Protein AF-A0A8H7AG75-F1 (afdb_monomer_lite)

Inte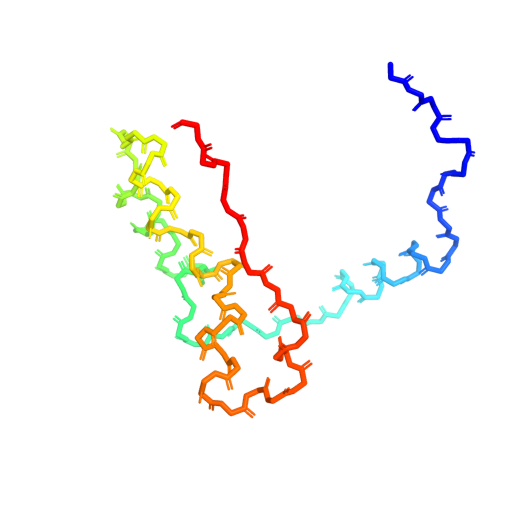rPro domains:
  IPR057684 Domain of unknown function DUF7924 [PF25545] (37-84)

Radius of gyration: 17.46 Å; chains: 1; bounding box: 40×38×40 Å

Structure (mmCIF, N/CA/C/O backbone):
data_AF-A0A8H7AG75-F1
#
_entry.id   AF-A0A8H7AG75-F1
#
loop_
_atom_site.group_PDB
_atom_site.id
_atom_site.type_symbol
_atom_site.label_atom_id
_atom_site.label_alt_id
_atom_site.label_comp_id
_atom_site.label_asym_id
_atom_site.label_entity_id
_atom_site.label_seq_id
_atom_site.pdbx_PDB_ins_code
_atom_site.Cartn_x
_atom_site.Cartn_y
_atom_site.Cartn_z
_atom_site.occupancy
_atom_site.B_iso_or_equiv
_atom_site.auth_seq_id
_atom_site.auth_comp_id
_atom_site.auth_asym_id
_atom_site.auth_atom_id
_atom_site.pdbx_PDB_model_num
ATOM 1 N N . MET A 1 1 ? 5.873 -21.802 16.379 1.00 45.16 1 MET A N 1
ATOM 2 C CA . MET A 1 1 ? 5.088 -20.553 16.420 1.00 45.16 1 MET A CA 1
ATOM 3 C C . MET A 1 1 ? 4.536 -20.416 17.824 1.00 45.16 1 MET A C 1
ATOM 5 O O . MET A 1 1 ? 3.753 -21.273 18.224 1.00 45.16 1 MET A O 1
ATOM 9 N N . GLU A 1 2 ? 4.991 -19.433 18.598 1.00 56.44 2 GLU A N 1
ATOM 10 C CA . GLU A 1 2 ? 4.356 -19.128 19.883 1.00 56.44 2 GLU A CA 1
ATOM 11 C C . GLU A 1 2 ? 2.901 -18.731 19.631 1.00 56.44 2 GLU A C 1
ATOM 13 O O . GLU A 1 2 ? 2.614 -17.839 18.832 1.00 56.44 2 GLU A O 1
ATOM 18 N N . LYS A 1 3 ? 1.966 -19.427 20.283 1.00 53.19 3 LYS A N 1
ATOM 19 C CA . LYS A 1 3 ? 0.572 -18.992 20.316 1.00 53.19 3 LYS A CA 1
ATOM 20 C C . LYS A 1 3 ? 0.504 -17.761 21.210 1.00 53.19 3 LYS A C 1
ATOM 22 O O . LYS A 1 3 ? 0.552 -17.881 22.432 1.00 53.19 3 LYS A O 1
ATOM 27 N N . TYR A 1 4 ? 0.371 -16.588 20.601 1.00 64.38 4 TYR A N 1
ATOM 28 C CA . TYR A 1 4 ? -0.111 -15.411 21.312 1.00 64.38 4 TYR A CA 1
ATOM 29 C C . TYR A 1 4 ? -1.520 -15.725 21.834 1.00 64.38 4 TYR A C 1
ATOM 31 O O . TYR A 1 4 ? -2.465 -15.868 21.064 1.00 64.38 4 TYR A O 1
ATOM 39 N N . ASN A 1 5 ? -1.638 -15.917 23.151 1.00 68.88 5 ASN A N 1
ATOM 40 C CA . ASN A 1 5 ? -2.899 -16.283 23.810 1.00 68.88 5 ASN A CA 1
ATOM 41 C C . ASN A 1 5 ? -3.873 -15.102 23.934 1.00 68.88 5 ASN A C 1
ATOM 43 O O . ASN A 1 5 ? -5.059 -15.310 24.182 1.00 68.88 5 ASN A O 1
ATOM 47 N N . LEU A 1 6 ? -3.388 -13.868 23.763 1.00 71.38 6 LEU A N 1
ATOM 48 C CA . LEU A 1 6 ? -4.257 -12.712 23.584 1.00 71.38 6 LEU A CA 1
ATOM 49 C C . LEU A 1 6 ? -4.801 -12.766 22.156 1.00 71.38 6 LEU A C 1
ATOM 51 O O . LEU A 1 6 ? -4.096 -12.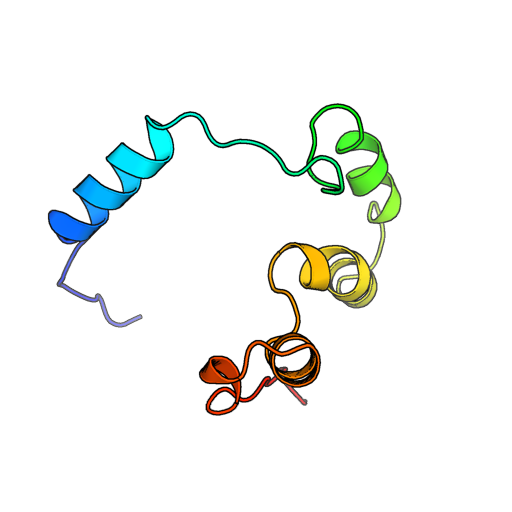446 21.202 1.00 71.38 6 LEU A O 1
ATOM 55 N N . GLY A 1 7 ? -6.050 -13.209 22.019 1.00 77.75 7 GLY A N 1
ATOM 56 C CA . GLY A 1 7 ? -6.809 -13.044 20.783 1.00 77.75 7 GLY A CA 1
ATOM 57 C C . GLY A 1 7 ? -7.014 -11.565 20.426 1.00 77.75 7 GLY A C 1
ATOM 58 O O . GLY A 1 7 ? -6.424 -10.659 21.016 1.00 77.75 7 GLY A O 1
ATOM 59 N N . ILE A 1 8 ? -7.884 -11.299 19.455 1.00 82.88 8 ILE A N 1
ATOM 60 C CA . ILE A 1 8 ? -8.224 -9.924 19.068 1.00 82.88 8 ILE A CA 1
ATOM 61 C C . ILE A 1 8 ? -8.911 -9.233 20.251 1.00 82.88 8 ILE A C 1
ATOM 63 O O . ILE A 1 8 ? -9.898 -9.744 20.776 1.00 82.88 8 ILE A O 1
ATOM 67 N N . THR A 1 9 ? -8.401 -8.071 20.667 1.00 89.44 9 THR A N 1
ATOM 68 C CA . THR A 1 9 ? -9.050 -7.282 21.724 1.00 89.44 9 THR A CA 1
ATOM 69 C C . THR A 1 9 ? -10.387 -6.724 21.236 1.00 89.44 9 THR A C 1
ATOM 71 O O . THR A 1 9 ? -10.529 -6.387 20.058 1.00 89.44 9 THR A O 1
ATOM 74 N N . ASP A 1 10 ? -11.351 -6.536 22.140 1.00 90.94 10 ASP A N 1
ATOM 75 C CA . ASP A 1 10 ? -12.643 -5.922 21.795 1.00 90.94 10 ASP A CA 1
ATOM 76 C C . ASP A 1 10 ? -12.481 -4.527 21.172 1.00 90.94 10 ASP A C 1
ATOM 78 O O . ASP A 1 10 ? -13.247 -4.141 20.287 1.00 90.94 10 ASP A O 1
ATOM 82 N N . SER A 1 11 ? -11.443 -3.789 21.581 1.00 91.75 11 SER A N 1
ATOM 83 C CA . SER A 1 11 ? -11.081 -2.488 21.008 1.00 91.75 11 SER A CA 1
ATOM 84 C C . SER A 1 11 ? -10.644 -2.611 19.545 1.00 91.75 11 SER A C 1
ATOM 86 O O . SER A 1 11 ? -11.162 -1.905 18.674 1.00 91.75 11 SER A O 1
ATOM 88 N N . SER A 1 12 ? -9.750 -3.559 19.242 1.00 90.38 12 SER A N 1
ATOM 89 C CA . SER A 1 12 ? -9.328 -3.849 17.868 1.00 90.38 12 SER A CA 1
ATOM 90 C C . SER A 1 12 ? -10.516 -4.282 17.007 1.00 90.38 12 SER A C 1
ATOM 92 O O . SER A 1 12 ? -10.702 -3.757 15.912 1.00 90.38 12 SER A O 1
ATOM 94 N N . LEU A 1 13 ? -11.371 -5.175 17.521 1.00 93.12 13 LEU A N 1
ATOM 95 C CA . LEU A 1 13 ? -12.564 -5.641 16.811 1.00 93.12 13 LEU A CA 1
ATOM 96 C C . LEU A 1 13 ? -13.540 -4.495 16.518 1.00 93.12 13 LEU A C 1
ATOM 98 O O . LEU A 1 13 ? -14.055 -4.387 15.405 1.00 93.12 13 LEU A O 1
ATOM 102 N N . SER A 1 14 ? -13.786 -3.634 17.505 1.00 95.25 14 SER A N 1
ATOM 103 C CA . SER A 1 14 ? -14.666 -2.470 17.361 1.00 95.25 14 SER A CA 1
ATOM 104 C C . SER A 1 14 ? -14.116 -1.479 16.337 1.00 95.25 14 SER A C 1
ATOM 106 O O . SER A 1 14 ? -14.864 -0.999 15.489 1.00 95.25 14 SER A O 1
ATOM 108 N N . THR A 1 15 ? -12.802 -1.243 16.354 1.00 94.44 15 THR A N 1
ATOM 109 C CA . THR A 1 15 ? -12.118 -0.389 15.373 1.00 94.44 15 THR A CA 1
ATOM 110 C C . THR A 1 15 ? -12.265 -0.945 13.958 1.00 94.44 15 THR A C 1
ATOM 112 O O . THR A 1 15 ? -12.671 -0.219 13.055 1.00 94.44 15 THR A O 1
ATOM 115 N N . CYS A 1 16 ? -12.020 -2.243 13.754 1.00 93.06 16 CYS A N 1
ATOM 116 C CA . CYS A 1 16 ? -12.205 -2.877 12.447 1.00 93.06 16 CYS A CA 1
ATOM 117 C C . CYS A 1 16 ? -13.658 -2.782 11.957 1.00 93.06 16 CYS A C 1
ATOM 119 O O . CYS A 1 16 ? -13.887 -2.455 10.796 1.00 93.06 16 CYS A O 1
ATOM 121 N N . LYS A 1 17 ? -14.648 -3.008 12.832 1.00 94.44 17 LYS A N 1
ATOM 122 C CA . LYS A 1 17 ? -16.073 -2.863 12.481 1.00 94.44 17 LYS A CA 1
ATOM 123 C C . LYS A 1 17 ? -16.422 -1.434 12.067 1.00 94.44 17 LYS A C 1
ATOM 125 O O . LYS A 1 17 ? -17.166 -1.255 11.105 1.00 94.44 17 LYS A O 1
ATOM 130 N N . ALA A 1 18 ? -15.879 -0.437 12.764 1.00 94.81 18 ALA A N 1
ATOM 131 C CA . ALA A 1 18 ? -16.081 0.965 12.419 1.00 94.81 18 ALA A CA 1
ATOM 132 C C . ALA A 1 18 ? -15.480 1.285 11.044 1.00 94.81 18 ALA A C 1
ATOM 134 O O . ALA A 1 18 ? -16.170 1.849 10.203 1.00 94.81 18 ALA A O 1
ATOM 135 N N . LEU A 1 19 ? -14.241 0.851 10.784 1.00 91.31 19 LEU A N 1
ATOM 136 C CA . LEU A 1 19 ? -13.571 1.052 9.494 1.00 91.31 19 LEU A CA 1
ATOM 137 C C . LEU A 1 19 ? -14.311 0.395 8.322 1.00 91.31 19 LEU A C 1
ATOM 139 O O . LEU A 1 19 ? -14.339 0.977 7.244 1.00 91.31 19 LEU A O 1
ATOM 143 N N . LEU A 1 20 ? -14.907 -0.783 8.541 1.00 90.69 20 LEU A N 1
ATOM 144 C CA . LEU A 1 20 ? -15.701 -1.504 7.538 1.00 90.69 20 LEU A CA 1
ATOM 145 C C . LEU A 1 20 ? -17.076 -0.876 7.285 1.00 90.69 20 LEU A C 1
ATOM 147 O O . LEU A 1 20 ? -17.601 -0.986 6.184 1.00 90.69 20 LEU A O 1
ATOM 151 N N . SER A 1 21 ? -17.680 -0.276 8.313 1.00 93.12 21 SER A N 1
ATOM 152 C CA . SER A 1 21 ? -19.008 0.341 8.202 1.00 93.12 21 SER A CA 1
ATOM 153 C C . SER A 1 21 ? -18.950 1.759 7.637 1.00 93.12 21 SER A C 1
ATOM 155 O O . SER A 1 21 ? -19.948 2.251 7.118 1.00 93.12 21 SER A O 1
ATOM 157 N N . LEU A 1 22 ? -17.812 2.437 7.794 1.00 92.56 22 LEU A N 1
ATOM 158 C CA . LEU A 1 22 ? -17.625 3.805 7.335 1.00 92.56 22 LEU A CA 1
ATOM 159 C C . LEU A 1 22 ? -17.385 3.828 5.823 1.00 92.56 22 LEU A C 1
ATOM 161 O O . LEU A 1 22 ? -16.575 3.060 5.306 1.00 92.56 22 LEU A O 1
ATOM 165 N N . GLU A 1 23 ? -18.048 4.747 5.126 1.00 86.94 23 GLU A N 1
ATOM 166 C CA . GLU A 1 23 ? -17.752 5.018 3.723 1.00 86.94 23 GLU A CA 1
ATOM 167 C C . GLU A 1 23 ? -16.336 5.600 3.613 1.00 86.94 23 GLU A C 1
ATOM 169 O O . GLU A 1 23 ? -16.048 6.683 4.125 1.00 86.94 23 GLU A O 1
ATOM 174 N N . GLN A 1 24 ? -15.428 4.845 2.994 1.00 81.62 24 GLN A N 1
ATOM 175 C CA . GLN A 1 24 ? -14.052 5.272 2.765 1.00 81.62 24 GLN A CA 1
ATOM 176 C C . GLN A 1 24 ? -13.984 5.991 1.420 1.00 81.62 24 GLN A C 1
ATOM 178 O O . GLN A 1 24 ? -14.271 5.402 0.378 1.00 81.62 24 GLN A O 1
ATOM 183 N N . THR A 1 25 ? -13.584 7.260 1.423 1.00 84.44 25 THR A N 1
ATOM 184 C CA . THR A 1 25 ? -13.339 7.989 0.179 1.00 84.44 25 THR A CA 1
ATOM 185 C C . THR A 1 25 ? -12.053 7.482 -0.465 1.00 84.44 25 THR A C 1
ATOM 187 O O . THR A 1 25 ? -10.973 7.545 0.124 1.00 84.44 25 THR A O 1
ATOM 190 N N . ILE A 1 26 ? -12.155 6.969 -1.691 1.00 82.00 26 ILE A N 1
ATOM 191 C CA . ILE A 1 26 ? -10.975 6.537 -2.441 1.00 82.00 26 ILE A CA 1
ATOM 192 C C . ILE A 1 26 ? -10.275 7.787 -2.998 1.00 82.00 26 ILE A C 1
ATOM 194 O O . ILE A 1 26 ? -10.934 8.605 -3.645 1.00 82.00 26 ILE A O 1
ATOM 198 N N . PRO A 1 27 ? -8.958 7.964 -2.785 1.00 86.06 27 PRO A N 1
ATOM 199 C CA . PRO A 1 27 ? -8.237 9.100 -3.346 1.00 86.06 27 PRO A CA 1
ATOM 200 C C . PRO A 1 27 ? -8.314 9.125 -4.880 1.00 86.06 27 PRO A C 1
ATOM 202 O O . PRO A 1 27 ? -8.095 8.107 -5.541 1.00 86.06 27 PRO A O 1
ATOM 205 N N . ASN A 1 28 ? -8.583 10.302 -5.454 1.00 85.94 28 ASN A N 1
ATOM 206 C CA . ASN A 1 28 ? -8.717 10.505 -6.907 1.00 85.94 28 ASN A CA 1
ATOM 207 C C . ASN A 1 28 ? -7.430 10.228 -7.697 1.00 85.94 28 ASN A C 1
ATOM 209 O O . ASN A 1 28 ? -7.464 10.093 -8.916 1.00 85.94 28 ASN A O 1
ATOM 213 N N . ASP A 1 29 ? -6.291 10.169 -7.028 1.00 86.94 29 ASP A N 1
ATOM 214 C CA . ASP A 1 29 ? -4.967 9.878 -7.571 1.00 86.94 29 ASP A CA 1
ATOM 215 C C . ASP A 1 29 ? -4.497 8.448 -7.253 1.00 86.94 29 ASP A C 1
ATOM 217 O O . ASP A 1 29 ? -3.418 8.036 -7.680 1.00 86.94 29 ASP A O 1
ATOM 221 N N . SER A 1 30 ? -5.322 7.653 -6.562 1.00 89.50 30 SER A N 1
ATOM 222 C CA . SER A 1 30 ? -5.001 6.266 -6.235 1.00 89.50 30 SER A CA 1
ATOM 223 C C . SER A 1 30 ? -5.025 5.370 -7.474 1.00 89.50 30 SER A C 1
ATOM 225 O O . SER A 1 30 ? -5.982 5.383 -8.248 1.00 89.50 30 SER A O 1
ATOM 227 N N . LEU A 1 31 ? -4.008 4.516 -7.613 1.00 91.81 31 LEU A N 1
ATOM 228 C CA . LEU A 1 31 ? -3.980 3.433 -8.606 1.00 91.81 31 LEU A CA 1
ATOM 229 C C . LEU A 1 31 ? -4.879 2.240 -8.234 1.00 91.81 31 LEU A C 1
ATOM 231 O O . LEU A 1 31 ? -4.978 1.286 -9.006 1.00 91.81 31 LEU A O 1
ATOM 235 N N . PHE A 1 32 ? -5.519 2.292 -7.063 1.00 89.62 32 PHE A N 1
ATOM 236 C CA . PHE A 1 32 ? -6.420 1.262 -6.542 1.00 89.62 32 PHE A CA 1
ATOM 237 C C . PHE A 1 32 ? -7.902 1.621 -6.681 1.00 89.62 32 PHE A C 1
ATOM 239 O O . PHE A 1 32 ? -8.740 1.000 -6.037 1.00 89.62 32 PHE A O 1
ATOM 246 N N . ARG A 1 33 ? -8.241 2.636 -7.480 1.00 91.94 33 ARG A N 1
ATOM 247 C CA . ARG A 1 33 ? -9.640 2.907 -7.818 1.00 91.94 33 ARG A CA 1
ATOM 248 C C . ARG A 1 33 ? -10.162 1.878 -8.812 1.00 91.94 33 ARG A C 1
ATOM 250 O O . ARG A 1 33 ? -9.425 1.451 -9.701 1.00 91.94 33 ARG A O 1
ATOM 257 N N . ASP A 1 34 ? -11.447 1.568 -8.710 1.00 90.50 34 ASP A N 1
ATOM 258 C CA . ASP A 1 34 ? -12.109 0.538 -9.516 1.00 90.50 34 ASP A CA 1
ATOM 259 C C . ASP A 1 34 ? -11.966 0.756 -11.033 1.00 90.50 34 ASP A C 1
ATOM 261 O O . ASP A 1 34 ? -11.833 -0.211 -11.779 1.00 90.50 34 ASP A O 1
ATOM 265 N N . ASP A 1 35 ? -11.932 2.011 -11.498 1.00 93.12 35 ASP A N 1
ATOM 266 C CA . ASP A 1 35 ? -11.832 2.369 -12.920 1.00 93.12 35 ASP A CA 1
ATOM 267 C C . ASP A 1 35 ? -10.465 2.047 -13.548 1.00 93.12 35 ASP A C 1
ATOM 269 O O . ASP A 1 35 ? -10.380 1.821 -14.756 1.00 93.12 35 ASP A O 1
ATOM 273 N N . VAL A 1 36 ? -9.396 2.016 -12.745 1.00 93.69 36 VAL A N 1
ATOM 274 C CA . VAL A 1 36 ? -8.010 1.811 -13.213 1.00 93.69 36 VAL A CA 1
ATOM 275 C C . VAL A 1 36 ? -7.330 0.589 -12.605 1.00 93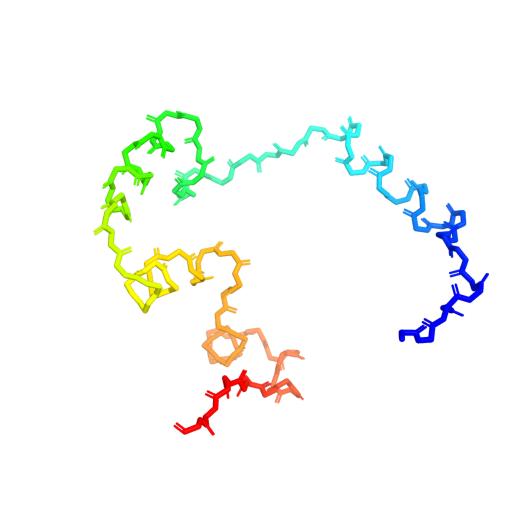.69 36 VAL A C 1
ATOM 277 O O . VAL A 1 36 ? -6.249 0.207 -13.054 1.00 93.69 36 VAL A O 1
ATOM 280 N N . PHE A 1 37 ? -7.939 -0.042 -11.601 1.00 92.69 37 PHE A N 1
ATOM 281 C CA . PHE A 1 37 ? -7.335 -1.139 -10.851 1.00 92.69 37 PHE A CA 1
ATOM 282 C C . PHE A 1 37 ? -6.919 -2.307 -11.750 1.00 92.69 37 PHE A C 1
ATOM 284 O O . PHE A 1 37 ? -5.815 -2.833 -11.609 1.00 92.69 37 PHE A O 1
ATOM 291 N N . GLU A 1 38 ? -7.754 -2.669 -12.726 1.00 95.81 38 GLU A N 1
ATOM 292 C CA . GLU A 1 38 ? -7.432 -3.748 -13.662 1.00 95.81 38 GLU A CA 1
ATOM 293 C C . GLU A 1 38 ? -6.151 -3.444 -14.460 1.00 95.81 38 GLU A C 1
ATOM 295 O O . GLU A 1 38 ? -5.273 -4.298 -14.584 1.00 95.81 38 GLU A O 1
ATOM 300 N N . GLU A 1 39 ? -5.992 -2.209 -14.938 1.00 95.25 39 GLU A N 1
ATOM 301 C CA . GLU A 1 39 ? -4.788 -1.775 -15.654 1.00 95.25 39 GLU A CA 1
ATOM 302 C C . GLU A 1 39 ? -3.558 -1.772 -14.731 1.00 95.25 39 GLU A C 1
ATOM 304 O O . GLU A 1 39 ? -2.476 -2.227 -15.119 1.00 95.25 39 GLU A O 1
ATOM 309 N N . THR A 1 40 ? -3.726 -1.346 -13.474 1.00 93.44 40 THR A N 1
ATOM 310 C CA . THR A 1 40 ? -2.682 -1.441 -12.444 1.00 93.44 40 THR A CA 1
ATOM 311 C C . THR A 1 40 ? -2.218 -2.889 -12.254 1.00 93.44 40 THR A C 1
ATOM 313 O O . THR A 1 40 ? -1.008 -3.134 -12.191 1.00 93.44 40 THR A O 1
ATOM 316 N N . CYS A 1 41 ? -3.143 -3.856 -12.223 1.00 93.12 41 CYS A N 1
ATOM 317 C CA . CYS A 1 41 ? -2.826 -5.282 -12.135 1.00 93.12 41 CYS A CA 1
ATOM 318 C C . CYS A 1 41 ? -2.088 -5.792 -13.380 1.00 93.12 41 CYS A C 1
ATOM 320 O O . CYS A 1 41 ? -1.048 -6.437 -13.240 1.00 93.12 41 CYS A O 1
ATOM 322 N N . ARG A 1 42 ? -2.552 -5.461 -14.594 1.00 94.69 42 ARG A N 1
ATOM 323 C CA . ARG A 1 42 ? -1.880 -5.863 -15.848 1.00 94.69 42 ARG A CA 1
ATOM 324 C C . ARG A 1 42 ? -0.429 -5.385 -15.909 1.00 94.69 42 ARG A C 1
ATOM 326 O O . ARG A 1 42 ? 0.446 -6.110 -16.376 1.00 94.69 42 ARG A O 1
ATOM 333 N N . ARG A 1 43 ? -0.130 -4.191 -15.383 1.00 92.25 43 ARG A N 1
ATOM 334 C CA . ARG A 1 43 ? 1.236 -3.631 -15.349 1.00 92.25 43 ARG A CA 1
ATOM 335 C C . ARG A 1 43 ? 2.234 -4.512 -14.590 1.00 92.25 43 ARG A C 1
ATOM 337 O O . ARG A 1 43 ? 3.430 -4.506 -14.908 1.00 92.25 43 ARG A O 1
ATOM 344 N N . VAL A 1 44 ? 1.759 -5.231 -13.575 1.00 93.88 44 VAL A N 1
ATOM 345 C CA . VAL A 1 44 ? 2.574 -6.105 -12.719 1.00 93.88 44 VAL A CA 1
ATOM 346 C C . VAL A 1 44 ? 2.349 -7.593 -12.984 1.00 93.88 44 VAL A C 1
ATOM 348 O O . VAL A 1 44 ? 3.074 -8.417 -12.431 1.00 93.88 44 VAL A O 1
ATOM 351 N N . GLN A 1 45 ? 1.410 -7.932 -13.867 1.00 94.81 45 GLN A N 1
ATOM 352 C CA . GLN A 1 45 ? 1.163 -9.296 -14.311 1.00 94.81 45 GLN A CA 1
ATOM 353 C C . GLN A 1 45 ? 2.427 -9.894 -14.946 1.00 94.81 45 GLN A C 1
ATOM 355 O O . GLN A 1 45 ? 3.142 -9.225 -15.698 1.00 94.81 45 GLN A O 1
ATOM 360 N N . ASP A 1 46 ? 2.724 -11.146 -14.592 1.00 94.25 46 ASP A N 1
ATOM 361 C CA . ASP A 1 46 ? 3.886 -11.916 -15.059 1.00 94.25 46 ASP A CA 1
ATOM 362 C C . ASP A 1 46 ? 5.249 -11.252 -14.782 1.00 94.25 46 ASP A C 1
ATOM 364 O O . ASP A 1 46 ? 6.266 -11.568 -15.407 1.00 94.25 46 ASP A O 1
ATOM 368 N N . ARG A 1 47 ? 5.297 -10.304 -13.837 1.00 94.06 47 ARG A N 1
ATOM 369 C CA . ARG A 1 47 ? 6.540 -9.675 -13.386 1.00 94.06 47 ARG A CA 1
ATOM 370 C C . ARG A 1 47 ? 7.092 -10.386 -12.158 1.00 94.06 47 ARG A C 1
ATOM 372 O O . ARG A 1 47 ? 6.354 -10.935 -11.349 1.00 94.06 47 ARG A O 1
ATOM 379 N N . ASN A 1 48 ? 8.414 -10.343 -12.010 1.00 93.50 48 ASN A N 1
ATOM 380 C CA . ASN A 1 48 ? 9.071 -10.878 -10.823 1.00 93.50 48 ASN A CA 1
ATOM 381 C C . ASN A 1 48 ? 8.748 -10.046 -9.569 1.00 93.50 48 ASN A C 1
ATOM 383 O O . ASN A 1 48 ? 8.340 -8.885 -9.656 1.00 93.50 48 ASN A O 1
ATOM 387 N N . GLU A 1 49 ? 8.991 -10.629 -8.396 1.00 89.94 49 GLU A N 1
ATOM 388 C CA . GLU A 1 49 ? 8.702 -10.011 -7.096 1.00 89.94 49 GLU A CA 1
ATOM 389 C C . GLU A 1 49 ? 9.330 -8.621 -6.953 1.00 89.94 49 GLU A C 1
ATOM 391 O O . GLU A 1 49 ? 8.649 -7.670 -6.575 1.00 89.94 49 GLU A O 1
ATOM 396 N N . ALA A 1 50 ? 10.596 -8.463 -7.352 1.00 90.50 50 ALA A N 1
ATOM 397 C CA . ALA A 1 50 ? 11.294 -7.179 -7.300 1.00 90.50 50 ALA A CA 1
ATOM 398 C C . ALA A 1 50 ? 10.559 -6.080 -8.088 1.00 90.50 50 ALA A C 1
ATOM 400 O O . ALA A 1 50 ? 10.452 -4.934 -7.640 1.00 90.50 50 ALA A O 1
ATOM 401 N N . ARG A 1 51 ? 10.016 -6.417 -9.264 1.00 91.19 51 ARG A N 1
ATOM 402 C CA . ARG A 1 51 ? 9.241 -5.478 -10.076 1.00 91.19 51 ARG A CA 1
ATOM 403 C C . ARG A 1 51 ? 7.882 -5.177 -9.455 1.00 91.19 51 ARG A C 1
ATOM 405 O O . ARG A 1 51 ? 7.462 -4.022 -9.529 1.00 91.19 51 ARG A O 1
ATOM 412 N N . VAL A 1 52 ? 7.216 -6.166 -8.859 1.00 91.56 52 VAL A N 1
ATOM 413 C CA . VAL A 1 52 ? 5.940 -5.975 -8.151 1.00 91.56 52 VAL A CA 1
ATOM 414 C C . VAL A 1 52 ? 6.138 -5.033 -6.962 1.00 91.56 52 VAL A C 1
ATOM 416 O O . VAL A 1 52 ? 5.479 -3.996 -6.907 1.00 91.56 52 VAL A O 1
ATOM 419 N N . ILE A 1 53 ? 7.106 -5.325 -6.086 1.00 89.00 53 ILE A N 1
ATOM 420 C CA . ILE A 1 53 ? 7.443 -4.516 -4.902 1.00 89.00 53 ILE A CA 1
ATOM 421 C C . ILE A 1 53 ? 7.721 -3.072 -5.316 1.00 89.00 53 ILE A C 1
ATOM 423 O O . ILE A 1 53 ? 7.061 -2.149 -4.850 1.00 89.00 53 ILE A O 1
ATOM 427 N N . ARG A 1 54 ? 8.617 -2.859 -6.285 1.00 87.75 54 ARG A N 1
ATOM 428 C CA . ARG A 1 54 ? 8.940 -1.504 -6.755 1.00 87.75 54 ARG A CA 1
ATOM 429 C C . ARG A 1 54 ? 7.730 -0.752 -7.327 1.00 87.75 54 ARG A C 1
ATOM 431 O O . ARG A 1 54 ? 7.687 0.470 -7.247 1.00 87.75 54 ARG A O 1
ATOM 438 N N . SER A 1 55 ? 6.784 -1.455 -7.950 1.00 90.12 55 SER A N 1
ATOM 439 C CA . SER A 1 55 ? 5.669 -0.830 -8.677 1.00 90.12 55 SER A CA 1
ATOM 440 C C . SER A 1 55 ? 4.420 -0.604 -7.827 1.00 90.12 55 SER A C 1
ATOM 442 O O . SER A 1 55 ? 3.565 0.175 -8.243 1.00 90.12 55 SER A O 1
ATOM 444 N N . ILE A 1 56 ? 4.282 -1.309 -6.701 1.00 91.19 56 ILE A N 1
ATOM 445 C CA . ILE A 1 56 ? 3.069 -1.318 -5.870 1.00 91.19 56 ILE A CA 1
ATOM 446 C C . ILE A 1 56 ? 3.361 -0.820 -4.456 1.00 91.19 56 ILE A C 1
ATOM 448 O O . ILE A 1 56 ? 2.579 -0.024 -3.939 1.00 91.19 56 ILE A O 1
ATOM 452 N N . SER A 1 57 ? 4.482 -1.225 -3.846 1.00 88.19 57 SER A N 1
ATOM 453 C CA . SER A 1 57 ? 4.779 -0.905 -2.444 1.00 88.19 57 SER A CA 1
ATOM 454 C C . SER A 1 57 ? 4.707 0.587 -2.123 1.00 88.19 57 SER A C 1
ATOM 456 O O . SER A 1 57 ? 4.037 0.895 -1.144 1.00 88.19 57 SER A O 1
ATOM 458 N N . PRO A 1 58 ? 5.241 1.522 -2.940 1.00 88.31 58 PRO A N 1
ATOM 459 C CA . PRO A 1 58 ? 5.164 2.952 -2.624 1.00 88.31 58 PRO A CA 1
ATOM 460 C C . PRO A 1 58 ? 3.735 3.506 -2.498 1.00 88.31 58 PRO A C 1
ATOM 462 O O . PRO A 1 58 ? 3.536 4.543 -1.875 1.00 88.31 58 PRO A O 1
ATOM 465 N N . TYR A 1 59 ? 2.741 2.832 -3.089 1.00 87.56 59 TYR A N 1
ATOM 466 C CA . TYR A 1 59 ? 1.336 3.241 -3.027 1.00 87.56 59 TYR A CA 1
ATOM 467 C C . TYR A 1 59 ? 0.584 2.650 -1.822 1.00 87.56 59 TYR A C 1
ATOM 469 O O . TYR A 1 59 ? -0.470 3.164 -1.463 1.00 87.56 59 TYR A O 1
ATOM 477 N N . ILE A 1 60 ? 1.097 1.575 -1.211 1.00 86.31 60 ILE A N 1
ATOM 478 C CA . ILE A 1 60 ? 0.505 0.928 -0.022 1.00 86.31 60 ILE A CA 1
ATOM 479 C C . ILE A 1 60 ? 1.238 1.375 1.245 1.00 86.31 60 ILE A C 1
ATOM 481 O O . ILE A 1 60 ? 0.621 1.701 2.256 1.00 86.31 60 ILE A O 1
ATOM 485 N N . VAL A 1 61 ? 2.567 1.382 1.172 1.00 86.31 61 VAL A N 1
ATOM 486 C CA . VAL A 1 61 ? 3.492 1.773 2.230 1.00 86.31 61 VAL A CA 1
ATOM 4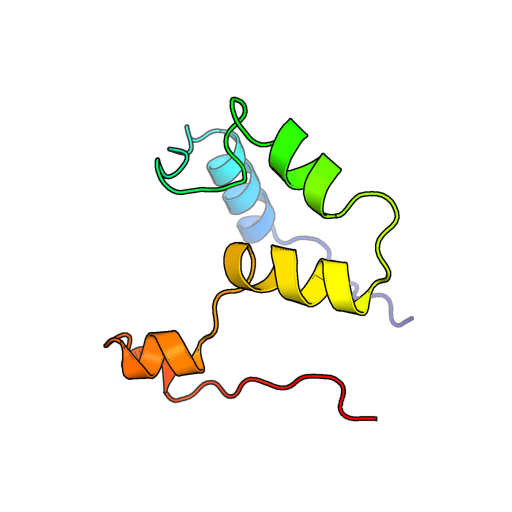87 C C . VAL A 1 61 ? 4.385 2.875 1.650 1.00 86.31 61 VAL A C 1
ATOM 489 O O . VAL A 1 61 ? 5.425 2.574 1.059 1.00 86.31 61 VAL A O 1
ATOM 492 N N . PRO A 1 62 ? 3.949 4.145 1.715 1.00 86.94 62 PRO A N 1
ATOM 493 C CA . PRO A 1 62 ? 4.758 5.264 1.250 1.00 86.94 62 PRO A CA 1
ATOM 494 C C . PRO A 1 62 ? 6.014 5.401 2.109 1.00 86.94 62 PRO A C 1
ATOM 496 O O . PRO A 1 62 ? 5.981 5.074 3.297 1.00 86.94 62 PRO A O 1
ATOM 499 N N . SER A 1 63 ? 7.089 5.930 1.517 1.00 90.94 63 SER A N 1
ATOM 500 C CA . SER A 1 63 ? 8.345 6.086 2.245 1.00 90.94 63 SER A CA 1
ATOM 501 C C . SER A 1 63 ? 8.185 7.068 3.410 1.00 90.94 63 SER A C 1
ATOM 503 O O . SER A 1 63 ? 7.905 8.249 3.204 1.00 90.94 63 SER A O 1
ATOM 505 N N . VAL A 1 64 ? 8.347 6.601 4.647 1.00 92.00 64 VAL A N 1
ATOM 506 C CA . VAL A 1 64 ? 8.308 7.424 5.862 1.00 92.00 64 VAL A CA 1
ATOM 507 C C . VAL A 1 64 ? 9.450 8.433 5.876 1.00 92.00 64 VAL A C 1
ATOM 509 O O . VAL A 1 64 ? 9.271 9.536 6.394 1.00 92.00 64 VAL A O 1
ATOM 512 N N . GLU A 1 65 ? 10.591 8.083 5.280 1.00 93.19 65 GLU A N 1
ATOM 513 C CA . GLU A 1 65 ? 11.753 8.958 5.152 1.00 93.19 65 GLU A CA 1
ATOM 514 C C . GLU A 1 65 ? 11.471 10.079 4.144 1.00 93.19 65 GLU A C 1
ATOM 516 O O . GLU A 1 65 ? 11.623 11.257 4.487 1.00 93.19 65 GLU A O 1
ATOM 521 N N . ASP A 1 66 ? 10.936 9.753 2.961 1.00 94.12 66 ASP A N 1
ATOM 522 C CA . ASP A 1 66 ? 10.500 10.760 1.985 1.00 94.12 66 ASP A CA 1
ATOM 523 C C . ASP A 1 66 ? 9.395 11.653 2.561 1.00 94.12 66 ASP A C 1
ATOM 525 O O . ASP A 1 66 ? 9.444 12.879 2.446 1.00 94.12 66 ASP A O 1
ATOM 529 N N . LEU A 1 67 ? 8.403 11.069 3.241 1.00 93.50 67 LEU A N 1
ATOM 530 C CA . LEU A 1 67 ? 7.334 11.826 3.893 1.00 93.50 67 LEU A CA 1
ATOM 531 C C . LEU A 1 67 ? 7.887 12.773 4.966 1.00 93.50 67 LEU A C 1
ATOM 533 O O . LEU A 1 67 ? 7.423 13.912 5.082 1.00 93.50 67 LEU A O 1
ATOM 537 N N . ALA A 1 68 ? 8.882 12.337 5.742 1.00 95.62 68 ALA A N 1
ATOM 538 C CA . ALA A 1 68 ? 9.543 13.178 6.733 1.00 95.62 68 ALA A CA 1
ATOM 539 C C . ALA A 1 68 ? 10.285 14.360 6.085 1.00 95.62 68 ALA A C 1
ATOM 541 O O . ALA A 1 68 ? 10.241 15.469 6.632 1.00 95.62 68 ALA A O 1
ATOM 542 N N . ILE A 1 69 ? 10.916 14.149 4.922 1.00 95.06 69 ILE A N 1
A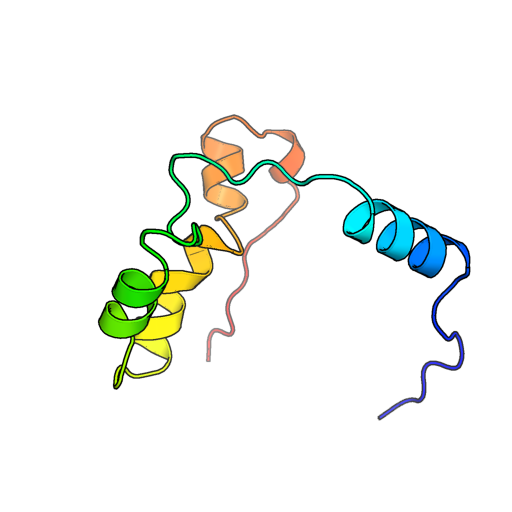TOM 543 C CA . ILE A 1 69 ? 11.543 15.202 4.104 1.00 95.06 69 ILE A CA 1
ATOM 544 C C . ILE A 1 69 ? 10.484 16.176 3.568 1.00 95.06 69 ILE A C 1
ATOM 546 O O . ILE A 1 69 ? 10.670 17.390 3.651 1.00 95.06 69 ILE A O 1
ATOM 550 N N . LEU A 1 70 ? 9.347 15.663 3.091 1.00 94.94 70 LEU A N 1
ATOM 551 C CA . LEU A 1 70 ? 8.230 16.444 2.542 1.00 94.94 70 LEU A CA 1
ATOM 552 C C . LEU A 1 70 ? 7.393 17.184 3.604 1.00 94.94 70 LEU A C 1
ATOM 554 O O . LEU A 1 70 ? 6.422 17.859 3.265 1.00 94.94 70 LEU A O 1
ATOM 558 N N . GLY A 1 71 ? 7.769 17.102 4.885 1.00 94.56 71 GLY A N 1
ATOM 559 C CA . GLY A 1 71 ? 7.201 17.927 5.955 1.00 94.56 71 GLY A CA 1
ATOM 560 C C . GLY A 1 71 ? 6.454 17.162 7.046 1.00 94.56 71 GLY A C 1
ATOM 561 O O . GLY A 1 71 ? 6.044 17.773 8.034 1.00 94.56 71 GLY A O 1
ATOM 562 N N . ALA A 1 72 ? 6.326 15.834 6.953 1.00 95.56 7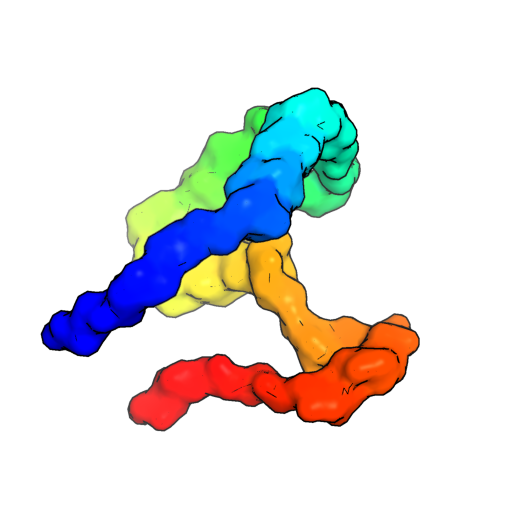2 ALA A N 1
ATOM 563 C CA . ALA A 1 72 ? 5.767 15.005 8.021 1.00 95.56 72 ALA A CA 1
ATOM 564 C C . ALA A 1 72 ? 6.788 14.793 9.157 1.00 95.56 72 ALA A C 1
ATOM 566 O O . ALA A 1 72 ? 7.205 13.677 9.453 1.00 95.56 72 ALA A O 1
ATOM 567 N N . THR A 1 73 ? 7.195 15.875 9.828 1.00 95.31 73 THR A N 1
ATOM 568 C CA . THR A 1 73 ? 8.310 15.901 10.796 1.00 95.31 73 THR A CA 1
ATOM 569 C C . THR A 1 73 ? 8.181 14.905 11.949 1.00 95.31 73 THR A C 1
ATOM 571 O O . THR A 1 73 ? 9.199 14.456 12.473 1.00 95.31 73 THR A O 1
ATOM 574 N N . LYS A 1 74 ? 6.953 14.509 12.310 1.00 95.94 74 LYS A N 1
ATOM 575 C CA . LYS A 1 74 ? 6.672 13.462 13.306 1.00 95.94 74 LYS A CA 1
ATOM 576 C C . LYS A 1 74 ? 7.228 12.081 12.934 1.00 95.94 74 LYS A C 1
ATOM 578 O O . LYS A 1 74 ? 7.399 11.257 13.820 1.00 95.94 74 LYS A O 1
ATOM 583 N N . LEU A 1 75 ? 7.492 11.830 11.650 1.00 95.19 75 LEU A N 1
ATOM 584 C CA . LEU A 1 75 ? 7.997 10.550 11.146 1.00 95.19 75 LEU A CA 1
ATOM 585 C C . LEU A 1 75 ? 9.528 10.451 11.188 1.00 95.19 75 LEU A C 1
ATOM 587 O O . LEU A 1 75 ? 10.056 9.373 10.969 1.00 95.19 75 LEU A O 1
ATOM 591 N N . LYS A 1 76 ? 10.251 11.526 11.538 1.00 94.88 76 LYS A N 1
ATOM 592 C CA . LYS A 1 76 ? 11.728 11.533 11.603 1.00 94.88 76 LYS A CA 1
ATOM 593 C C . LYS A 1 76 ? 12.330 10.547 12.612 1.00 94.88 76 LYS A C 1
ATOM 595 O O . LYS A 1 76 ? 13.531 10.316 12.581 1.00 94.88 76 LYS A O 1
ATOM 600 N N . CYS A 1 77 ? 11.530 10.032 13.546 1.00 94.12 77 CYS A N 1
ATOM 601 C CA . CYS A 1 77 ? 11.964 8.999 14.486 1.00 94.12 77 CYS A CA 1
ATOM 602 C C . CYS A 1 77 ? 11.882 7.578 13.909 1.00 94.12 77 CYS A C 1
ATOM 604 O O . CYS A 1 77 ? 12.338 6.642 14.562 1.00 94.12 77 CYS A O 1
ATOM 606 N N . LEU A 1 78 ? 11.278 7.412 12.730 1.00 93.00 78 LEU A N 1
ATOM 607 C CA . LEU A 1 78 ? 11.167 6.141 12.031 1.00 93.00 78 LEU A CA 1
ATOM 608 C C . LEU A 1 78 ? 12.341 5.990 11.062 1.00 93.00 78 LEU A C 1
ATOM 610 O O . LEU A 1 78 ? 12.809 6.973 10.495 1.00 93.00 78 LEU A O 1
ATOM 614 N N . ILE A 1 79 ? 12.792 4.752 10.887 1.00 87.50 79 ILE A N 1
ATOM 615 C CA . ILE A 1 79 ? 13.815 4.367 9.914 1.00 87.50 79 ILE A CA 1
ATOM 616 C C . ILE A 1 79 ? 13.194 3.301 9.026 1.00 87.50 79 ILE A C 1
ATOM 618 O O . ILE A 1 79 ? 12.555 2.371 9.534 1.00 87.50 79 ILE A O 1
ATOM 622 N N . GLU A 1 80 ? 13.376 3.436 7.718 1.00 87.31 80 GLU A N 1
ATOM 623 C CA . GLU A 1 80 ? 12.997 2.395 6.775 1.00 87.31 80 GLU A CA 1
ATOM 624 C C . GLU A 1 80 ? 14.080 1.340 6.671 1.00 87.31 80 GLU A C 1
ATOM 626 O O . GLU A 1 80 ? 15.266 1.632 6.565 1.00 87.31 80 GLU A O 1
ATOM 631 N N . ASN A 1 81 ? 13.664 0.080 6.728 1.00 83.00 81 ASN A N 1
ATOM 632 C CA . ASN A 1 81 ? 14.569 -1.044 6.600 1.00 83.00 81 ASN A CA 1
ATOM 633 C C . ASN A 1 81 ? 13.957 -2.048 5.626 1.00 83.00 81 ASN A C 1
ATOM 635 O O . ASN A 1 81 ? 12.775 -2.391 5.722 1.00 83.00 81 ASN A O 1
ATOM 639 N N . VAL A 1 82 ? 14.767 -2.499 4.678 1.00 76.19 82 VAL A N 1
ATOM 640 C CA . VAL A 1 82 ? 14.442 -3.594 3.769 1.00 76.19 82 VAL A CA 1
ATOM 641 C C . VAL A 1 82 ? 15.315 -4.783 4.138 1.00 76.19 82 VAL A C 1
ATOM 643 O O . VAL A 1 82 ? 16.364 -4.621 4.743 1.00 76.19 82 VAL A O 1
ATOM 646 N N . ASN A 1 83 ? 14.900 -6.002 3.806 1.00 74.56 83 ASN A N 1
ATOM 647 C CA . ASN A 1 83 ? 15.750 -7.162 4.058 1.00 74.56 83 ASN A CA 1
ATOM 648 C C . ASN A 1 83 ? 16.996 -7.103 3.151 1.00 74.56 83 ASN A C 1
ATOM 650 O O . ASN A 1 83 ? 16.966 -7.593 2.023 1.00 74.56 83 ASN A O 1
ATOM 654 N N . GLU A 1 84 ? 18.051 -6.448 3.631 1.00 57.78 84 GLU A N 1
ATOM 655 C CA . GLU A 1 84 ? 19.358 -6.327 2.991 1.00 57.78 84 GLU A CA 1
ATOM 656 C C . GLU A 1 84 ? 20.115 -7.644 3.198 1.00 57.78 84 GLU A C 1
ATOM 658 O O . GLU A 1 84 ? 20.783 -7.843 4.213 1.00 57.78 84 GLU A O 1
ATOM 663 N N . ALA A 1 85 ? 19.933 -8.581 2.267 1.00 47.22 85 ALA A N 1
ATOM 664 C CA . ALA A 1 85 ? 20.689 -9.831 2.197 1.00 47.22 85 ALA A CA 1
ATOM 665 C C . ALA A 1 85 ? 21.725 -9.777 1.071 1.00 47.22 85 ALA A C 1
ATOM 667 O O . ALA A 1 85 ? 21.385 -9.248 -0.015 1.00 47.22 85 ALA A O 1
#

Sequence (85 aa):
MEKYNLGITDSSLSTCKALLSLEQTIPNDSLFRDDVFEETCRRVQDRNEARVIRSISPYIVPSVEDLAILGATKLKCLIENVNEA

Secondary structure (DSSP, 8-state):
---------HHHHHHHHHHHHS-PPPPTT-TTSTTTHHHHHHHHTT--HHHHHHHHHHHHS--HHHHHHTT-GGGGG--------

Foldseek 3Di:
DDPPPDDQDPVNVVVVVVVVVDDDDDDPPACCDPVRVVVLCVCCPPHDPVSCCVSPVCRVPNDLVVVCVVPPVVSVVDDDDDPPD

pLDDT: mean 87.57, std 10.82, range [45.16, 95.94]

Organism: NCBI:txid364733